Protein AF-A0A1Y3SHA6-F1 (afdb_monomer_lite)

Radius of gyration: 13.11 Å; chains: 1; bounding box: 30×28×35 Å

Structure (mmCIF, N/CA/C/O backbone):
data_AF-A0A1Y3SHA6-F1
#
_entry.id   AF-A0A1Y3SHA6-F1
#
loop_
_atom_site.group_PDB
_atom_site.id
_atom_site.type_symbol
_atom_site.label_atom_id
_atom_site.label_alt_id
_atom_site.label_comp_id
_atom_site.label_asym_id
_atom_site.label_entity_id
_atom_site.label_seq_id
_atom_site.pdbx_PDB_ins_code
_atom_site.Cartn_x
_atom_site.Cartn_y
_atom_site.Cartn_z
_atom_site.occupancy
_atom_site.B_iso_or_equiv
_atom_site.auth_seq_id
_atom_site.auth_comp_id
_atom_site.auth_asym_id
_atom_site.auth_atom_id
_atom_site.pdbx_PDB_model_num
ATOM 1 N N . MET A 1 1 ? -17.006 -0.748 8.705 1.00 83.50 1 MET A N 1
ATOM 2 C CA . MET A 1 1 ? -16.610 0.508 8.012 1.00 83.50 1 MET A CA 1
ATOM 3 C C . MET A 1 1 ? -15.116 0.503 7.734 1.00 83.50 1 MET A C 1
ATOM 5 O O . MET A 1 1 ? -14.750 0.751 6.595 1.00 83.50 1 MET A O 1
ATOM 9 N N . LEU A 1 2 ? -14.286 0.150 8.725 1.00 91.44 2 LEU A N 1
ATOM 10 C CA . LEU A 1 2 ? -12.867 -0.132 8.512 1.00 91.44 2 LEU A CA 1
ATOM 11 C C . LEU A 1 2 ? -12.647 -1.267 7.494 1.00 91.44 2 LEU A C 1
ATOM 13 O O . LEU A 1 2 ? -11.922 -1.054 6.536 1.00 91.44 2 LEU A O 1
ATOM 17 N N . ASP A 1 3 ? -13.351 -2.399 7.608 1.00 91.38 3 ASP A N 1
ATOM 18 C CA . ASP A 1 3 ? -13.186 -3.522 6.659 1.00 91.38 3 ASP A CA 1
ATOM 19 C C . ASP A 1 3 ? -13.441 -3.127 5.201 1.00 91.38 3 ASP A C 1
ATOM 21 O O . ASP A 1 3 ? -12.646 -3.437 4.326 1.00 91.38 3 ASP A O 1
ATOM 25 N N . ILE A 1 4 ? -1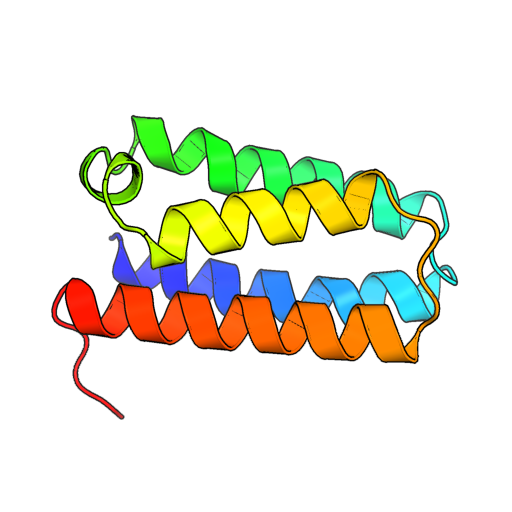4.497 -2.342 4.953 1.00 93.31 4 ILE A N 1
ATOM 26 C CA . ILE A 1 4 ? -14.823 -1.815 3.617 1.00 93.31 4 ILE A CA 1
ATOM 27 C C . ILE A 1 4 ? -13.680 -0.937 3.086 1.00 93.31 4 ILE A C 1
ATOM 29 O O . ILE A 1 4 ? -13.357 -0.979 1.901 1.00 93.31 4 ILE A O 1
ATOM 33 N N . PHE A 1 5 ? -13.064 -0.132 3.954 1.00 95.56 5 PHE A N 1
ATOM 34 C CA . PHE A 1 5 ? -11.907 0.679 3.587 1.00 95.56 5 PHE A CA 1
ATOM 35 C C . PHE A 1 5 ? -10.667 -0.184 3.302 1.00 95.56 5 PHE A C 1
ATOM 37 O O . PHE A 1 5 ? -9.943 0.093 2.347 1.00 95.56 5 PHE A O 1
ATOM 44 N N . LEU A 1 6 ? -10.439 -1.250 4.073 1.00 95.69 6 LEU A N 1
ATOM 45 C CA . LEU A 1 6 ? -9.335 -2.184 3.842 1.00 95.69 6 LEU A CA 1
ATOM 46 C C . LEU A 1 6 ? -9.526 -2.963 2.527 1.00 95.69 6 LEU A C 1
ATOM 48 O O . LEU A 1 6 ? -8.578 -3.084 1.752 1.00 95.69 6 LEU A O 1
ATOM 52 N N . ASP A 1 7 ? -10.751 -3.385 2.203 1.00 95.12 7 ASP A N 1
ATOM 53 C CA . ASP A 1 7 ? -11.081 -4.003 0.910 1.00 95.12 7 ASP A CA 1
ATOM 54 C C . ASP A 1 7 ? -10.859 -3.033 -0.261 1.00 95.12 7 ASP A C 1
ATOM 56 O O . ASP A 1 7 ? -10.291 -3.403 -1.295 1.00 95.12 7 ASP A O 1
ATOM 60 N N . TYR A 1 8 ? -11.242 -1.763 -0.086 1.00 96.62 8 TYR A N 1
ATOM 61 C CA . TYR A 1 8 ? -10.906 -0.703 -1.037 1.00 96.62 8 TYR A CA 1
ATOM 62 C C . TYR A 1 8 ? -9.388 -0.575 -1.224 1.00 96.62 8 TYR A C 1
ATOM 64 O O . TYR A 1 8 ? -8.922 -0.541 -2.366 1.00 96.62 8 TYR A O 1
ATOM 72 N N . LEU A 1 9 ? -8.609 -0.553 -0.137 1.00 96.75 9 LEU A N 1
ATOM 73 C CA . LEU A 1 9 ? -7.152 -0.434 -0.207 1.00 96.75 9 LEU A CA 1
ATOM 74 C C . LEU A 1 9 ? -6.496 -1.616 -0.926 1.00 96.75 9 LEU A C 1
ATOM 76 O O . LEU A 1 9 ? -5.504 -1.406 -1.625 1.00 96.75 9 LEU A O 1
ATOM 80 N N . ILE A 1 10 ? -7.037 -2.834 -0.824 1.00 96.62 10 ILE A N 1
ATOM 81 C CA . ILE A 1 10 ? -6.550 -3.985 -1.606 1.00 96.62 10 ILE A CA 1
ATOM 82 C C . ILE A 1 10 ? -6.729 -3.710 -3.104 1.00 96.62 10 ILE A C 1
ATOM 84 O O . ILE A 1 10 ? -5.769 -3.803 -3.876 1.00 96.62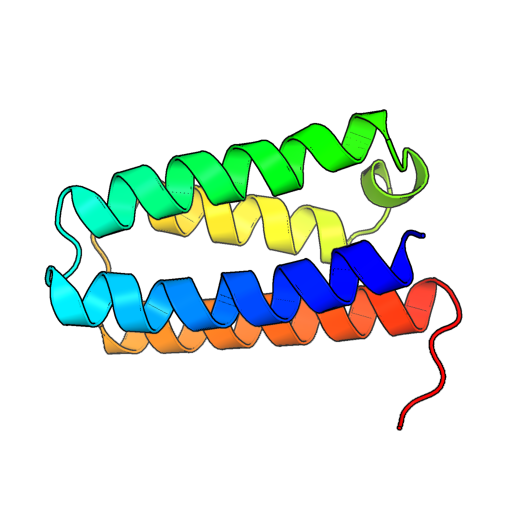 10 ILE A O 1
ATOM 88 N N . GLY A 1 11 ? -7.934 -3.306 -3.519 1.00 96.25 11 GLY A N 1
ATOM 89 C CA . GLY A 1 11 ? -8.219 -2.953 -4.913 1.00 96.25 11 GLY A CA 1
ATOM 90 C C . GLY A 1 11 ? -7.353 -1.793 -5.416 1.00 96.25 11 GLY A C 1
ATOM 91 O O . GLY A 1 11 ? -6.788 -1.853 -6.513 1.00 96.25 11 GLY A O 1
ATOM 92 N N . ALA A 1 12 ? -7.178 -0.765 -4.587 1.00 96.94 12 ALA A N 1
ATOM 93 C CA . ALA A 1 12 ? -6.309 0.364 -4.882 1.00 96.94 12 ALA A CA 1
ATOM 94 C C . ALA A 1 12 ? -4.833 -0.064 -4.997 1.00 96.94 12 ALA A C 1
ATOM 96 O O . ALA A 1 12 ? -4.107 0.394 -5.884 1.00 96.94 12 ALA A O 1
ATOM 97 N N . SER A 1 13 ? -4.382 -1.003 -4.170 1.00 96.81 13 SER A N 1
ATOM 98 C CA . SER A 1 13 ? -3.012 -1.515 -4.228 1.00 96.81 13 SER A CA 1
ATOM 99 C C . SER A 1 13 ? -2.745 -2.247 -5.543 1.00 96.81 13 SER A C 1
ATOM 101 O O . SER A 1 13 ? -1.737 -1.972 -6.190 1.00 96.81 13 SER A O 1
ATOM 103 N N . TYR A 1 14 ? -3.668 -3.083 -6.031 1.00 96.06 14 TYR A N 1
ATOM 104 C CA . TYR A 1 14 ? -3.528 -3.713 -7.354 1.00 96.06 14 TYR A CA 1
ATOM 105 C C . TYR A 1 14 ? -3.382 -2.695 -8.490 1.00 96.06 14 TYR A C 1
ATOM 107 O O . TYR A 1 14 ? -2.598 -2.901 -9.421 1.00 96.06 14 TYR A O 1
ATOM 115 N N . LYS A 1 15 ? -4.084 -1.563 -8.397 1.00 95.94 15 LYS A N 1
ATOM 116 C CA . LYS A 1 15 ? -4.023 -0.502 -9.406 1.00 95.94 15 LYS A CA 1
ATOM 117 C C . LYS A 1 15 ? -2.674 0.233 -9.446 1.00 95.94 15 LYS A C 1
ATOM 119 O O . LYS A 1 15 ? -2.370 0.862 -10.462 1.00 95.94 15 LYS A O 1
ATOM 124 N N . ILE A 1 16 ? -1.823 0.101 -8.420 1.00 95.12 16 ILE A N 1
ATOM 125 C CA . ILE A 1 16 ? -0.422 0.563 -8.471 1.00 95.12 16 ILE A CA 1
ATOM 126 C C . ILE A 1 16 ? 0.289 -0.093 -9.659 1.00 95.12 16 ILE A C 1
ATOM 128 O O . ILE A 1 16 ? 0.912 0.599 -10.464 1.00 95.12 16 ILE A O 1
ATOM 132 N N . LEU A 1 17 ? 0.144 -1.415 -9.801 1.00 92.94 17 LEU A N 1
ATOM 133 C CA . LEU A 1 17 ? 0.805 -2.179 -10.857 1.00 92.94 17 LEU A CA 1
ATOM 134 C C . LEU A 1 17 ? 0.303 -1.793 -12.237 1.00 92.94 17 LEU A C 1
ATOM 136 O O . LEU A 1 17 ? 1.103 -1.470 -13.111 1.00 92.94 17 LEU A O 1
ATOM 140 N N . THR A 1 18 ? -1.018 -1.764 -12.416 1.00 92.88 18 THR A N 1
ATOM 141 C CA . THR A 1 18 ? -1.606 -1.416 -13.714 1.00 92.88 18 THR A CA 1
ATOM 142 C C . THR A 1 18 ? -1.244 0.011 -14.122 1.00 92.88 18 THR A C 1
ATOM 144 O O . THR A 1 18 ? -0.986 0.270 -15.294 1.00 92.88 18 THR A O 1
ATOM 147 N N . SER A 1 19 ? -1.182 0.940 -13.160 1.00 92.56 19 SER A N 1
ATOM 148 C CA . SER A 1 19 ? -0.787 2.328 -13.428 1.00 92.56 19 SER A CA 1
ATOM 149 C C . SER A 1 19 ? 0.691 2.414 -13.806 1.00 92.56 19 SER A C 1
ATOM 151 O O . SER A 1 19 ? 1.021 3.060 -14.800 1.00 92.56 19 SER A O 1
ATOM 153 N N . TYR A 1 20 ? 1.566 1.702 -13.085 1.00 92.56 20 TYR A N 1
ATOM 154 C CA . TYR A 1 20 ? 2.990 1.629 -13.414 1.00 92.56 20 TYR A CA 1
ATOM 155 C C . TYR A 1 20 ? 3.203 1.061 -14.818 1.00 92.56 20 TYR A C 1
ATOM 157 O O . TYR A 1 20 ? 3.974 1.623 -15.583 1.00 92.56 20 TYR A O 1
ATOM 165 N N . GLU A 1 21 ? 2.524 -0.028 -15.179 1.00 90.81 21 GLU A N 1
ATOM 166 C CA . GLU A 1 21 ? 2.658 -0.674 -16.492 1.00 90.81 21 GLU A CA 1
ATOM 167 C C . GLU A 1 21 ? 2.148 0.206 -17.634 1.00 90.81 21 GLU A C 1
ATOM 169 O O . GLU A 1 21 ? 2.772 0.263 -18.691 1.00 90.81 21 GLU A O 1
ATOM 174 N N . SER A 1 22 ? 1.044 0.924 -17.411 1.00 90.75 22 SER A N 1
ATOM 175 C CA . SER A 1 22 ? 0.438 1.786 -18.431 1.00 90.75 22 SER A CA 1
ATOM 176 C C . SER A 1 22 ? 1.272 3.018 -18.786 1.00 90.75 22 SER A C 1
ATOM 178 O O . SER A 1 22 ? 1.156 3.528 -19.898 1.00 90.75 22 SER A O 1
ATOM 180 N N . ASP A 1 23 ? 2.094 3.494 -17.850 1.00 88.56 23 ASP A N 1
ATOM 181 C CA . ASP A 1 23 ? 2.839 4.753 -17.972 1.00 88.56 23 ASP A CA 1
ATOM 182 C C . ASP A 1 23 ? 4.348 4.570 -17.742 1.00 88.56 23 ASP A C 1
ATOM 184 O O . ASP A 1 23 ? 5.094 5.536 -17.630 1.00 88.56 23 ASP A O 1
ATOM 188 N N . ASN A 1 24 ? 4.803 3.318 -17.626 1.00 85.88 24 ASN A N 1
ATOM 189 C CA . ASN A 1 24 ? 6.171 2.925 -17.282 1.00 85.88 24 ASN A CA 1
ATOM 190 C C . ASN A 1 24 ? 6.753 3.695 -16.073 1.00 85.88 24 ASN A C 1
ATOM 192 O O . ASN A 1 24 ? 7.894 4.160 -16.103 1.00 85.88 24 ASN A O 1
ATOM 196 N N . GLY A 1 25 ? 5.945 3.866 -15.021 1.00 84.44 25 GLY A N 1
ATOM 197 C CA . GLY A 1 25 ? 6.304 4.665 -13.843 1.00 84.44 25 GLY A CA 1
ATOM 198 C C . GLY A 1 25 ? 6.365 6.179 -14.095 1.00 84.44 25 GLY A C 1
ATOM 199 O O . GLY A 1 25 ? 7.149 6.866 -13.444 1.00 84.44 25 GLY A O 1
ATOM 200 N N . GLY A 1 26 ? 5.598 6.684 -15.064 1.00 87.88 26 GLY A N 1
ATOM 201 C CA . GLY A 1 26 ? 5.475 8.102 -15.400 1.00 87.88 26 GLY A CA 1
ATOM 202 C C . GLY A 1 26 ? 4.525 8.895 -14.491 1.00 87.88 26 GLY A C 1
ATOM 203 O O . GLY A 1 26 ? 4.179 8.482 -13.384 1.00 87.88 26 GLY A O 1
ATOM 204 N N . GLU A 1 27 ? 4.107 10.070 -14.959 1.00 90.44 27 GLU A N 1
ATOM 205 C CA . GLU A 1 27 ? 3.305 11.043 -14.205 1.00 90.44 27 GLU A CA 1
ATOM 206 C C . GLU A 1 27 ? 1.981 10.468 -13.682 1.00 90.44 27 GLU A C 1
ATOM 208 O O . GLU A 1 27 ? 1.633 10.693 -12.525 1.00 90.44 27 GLU A O 1
ATOM 213 N N . LYS A 1 28 ? 1.268 9.658 -14.473 1.00 90.19 28 LYS A N 1
ATOM 214 C CA . LYS A 1 28 ? -0.020 9.078 -14.049 1.00 90.19 28 LYS A CA 1
ATOM 215 C C . LYS A 1 28 ? 0.151 8.107 -12.890 1.00 90.19 28 LYS A C 1
ATOM 217 O O . LYS A 1 28 ? -0.714 8.031 -12.018 1.00 90.19 28 LYS A O 1
ATOM 222 N N . TYR A 1 29 ? 1.251 7.359 -12.892 1.00 93.19 29 TYR A N 1
ATOM 223 C CA . TYR A 1 29 ? 1.609 6.484 -11.783 1.00 93.19 29 TYR A CA 1
ATOM 224 C C . TYR A 1 29 ? 1.884 7.302 -10.516 1.00 93.19 29 TYR A C 1
ATOM 226 O O . TYR A 1 29 ? 1.348 6.969 -9.460 1.00 93.19 29 TYR A O 1
ATOM 234 N N . PHE A 1 30 ? 2.633 8.402 -10.624 1.00 93.56 30 PHE A N 1
ATOM 235 C CA . PHE A 1 30 ? 2.904 9.275 -9.480 1.00 93.56 30 PHE A CA 1
ATOM 236 C C . PHE A 1 30 ? 1.642 9.952 -8.941 1.00 93.56 30 PHE A C 1
ATOM 238 O O . PHE A 1 30 ? 1.378 9.839 -7.748 1.00 93.56 30 PHE A O 1
ATOM 245 N N . SER A 1 31 ? 0.800 10.548 -9.792 1.00 94.00 31 SER A N 1
ATOM 246 C CA . SER A 1 31 ? -0.466 11.158 -9.347 1.00 94.00 31 SER A CA 1
ATOM 247 C C . SER A 1 31 ? -1.399 10.143 -8.678 1.00 94.00 31 SER A C 1
ATOM 249 O O . SER A 1 31 ? -2.131 10.465 -7.736 1.00 94.00 31 SER A O 1
ATOM 251 N N . TYR A 1 32 ? -1.374 8.892 -9.149 1.00 95.75 32 TYR A N 1
ATOM 252 C CA . TYR A 1 32 ? -2.110 7.813 -8.506 1.00 95.75 32 TYR A CA 1
ATOM 253 C C . TYR A 1 32 ? -1.566 7.502 -7.106 1.00 95.75 32 TYR A C 1
ATOM 255 O O . TYR A 1 32 ? -2.346 7.384 -6.160 1.00 95.75 32 TYR A O 1
ATOM 263 N N . LEU A 1 33 ? -0.243 7.406 -6.955 1.00 95.75 33 LEU A N 1
ATOM 264 C CA . LEU A 1 33 ? 0.378 7.179 -5.653 1.00 95.75 33 LEU A CA 1
ATOM 265 C C . LEU A 1 33 ? 0.167 8.337 -4.677 1.00 95.75 33 LEU A C 1
ATOM 267 O O . LEU A 1 33 ? -0.053 8.075 -3.501 1.00 95.75 33 LEU A O 1
ATOM 271 N N . GLU A 1 34 ? 0.185 9.588 -5.138 1.00 95.69 34 GLU A N 1
ATOM 272 C CA . GLU A 1 34 ? -0.117 10.758 -4.299 1.00 95.69 34 GLU A CA 1
ATOM 273 C C . GLU A 1 34 ? -1.539 10.684 -3.732 1.00 95.69 34 GLU A C 1
ATOM 275 O O . GLU A 1 34 ? -1.767 10.937 -2.543 1.00 95.69 34 GLU A O 1
ATOM 280 N N . SER A 1 35 ? -2.494 10.271 -4.572 1.00 96.38 35 SER A N 1
ATOM 281 C CA . SER A 1 35 ? -3.881 10.049 -4.155 1.00 96.38 35 SER A CA 1
ATOM 282 C C . SER A 1 35 ? -3.966 8.915 -3.130 1.00 96.38 35 SER A C 1
ATOM 284 O O . SER A 1 35 ? -4.551 9.088 -2.062 1.00 96.38 35 SER A O 1
ATOM 286 N N . LEU A 1 36 ? -3.312 7.780 -3.402 1.00 97.19 36 LEU A N 1
ATOM 287 C CA . LEU A 1 36 ? -3.294 6.635 -2.488 1.00 97.19 36 LEU A CA 1
ATOM 288 C C . LEU A 1 36 ? -2.603 6.961 -1.155 1.00 97.19 36 LEU A C 1
ATOM 290 O O . LEU A 1 36 ? -3.086 6.560 -0.100 1.00 97.19 36 LEU A O 1
ATOM 294 N N . SER A 1 37 ? -1.494 7.702 -1.179 1.00 97.00 37 SER A N 1
ATOM 295 C CA . SER A 1 37 ? -0.804 8.159 0.031 1.00 97.00 37 SER A CA 1
ATOM 296 C C . SER A 1 37 ? -1.716 9.058 0.863 1.00 97.00 37 SER A C 1
ATOM 298 O O . SER A 1 37 ? -1.828 8.875 2.075 1.00 97.00 37 SER A O 1
ATOM 300 N N . SER A 1 38 ? -2.447 9.968 0.212 1.00 96.88 38 SER A N 1
ATOM 301 C CA . SER A 1 38 ? -3.417 10.836 0.885 1.00 96.88 38 SER A CA 1
ATOM 302 C C . SER A 1 38 ? -4.530 10.040 1.568 1.00 96.88 38 SER A C 1
ATOM 304 O O . SER A 1 38 ? -4.855 10.334 2.719 1.00 96.88 38 SER A O 1
ATOM 306 N N . ASP A 1 39 ? -5.066 9.006 0.914 1.00 96.69 39 ASP A N 1
ATOM 307 C CA . ASP A 1 39 ? -6.071 8.112 1.505 1.00 96.69 39 ASP A CA 1
ATOM 308 C C . ASP A 1 39 ? -5.506 7.356 2.715 1.00 96.69 39 ASP A C 1
ATOM 310 O O . ASP A 1 39 ? -6.109 7.349 3.794 1.00 96.69 39 ASP A O 1
ATOM 314 N N . VAL A 1 40 ? -4.319 6.759 2.560 1.00 97.00 40 VAL A N 1
ATOM 315 C CA . VAL A 1 40 ? -3.668 5.968 3.612 1.00 97.00 40 VAL A CA 1
ATOM 316 C C . VAL A 1 40 ? -3.363 6.827 4.840 1.00 97.00 40 VAL A C 1
ATOM 318 O O . VAL A 1 40 ? -3.674 6.425 5.963 1.00 97.00 40 VAL A O 1
ATOM 321 N N . MET A 1 41 ? -2.809 8.024 4.640 1.00 96.06 41 MET A N 1
ATOM 322 C CA . MET A 1 41 ? -2.488 8.961 5.720 1.00 96.06 41 MET A CA 1
ATOM 323 C C . MET A 1 41 ? -3.747 9.604 6.317 1.00 96.06 41 MET A C 1
ATOM 325 O O . MET A 1 41 ? -3.821 9.834 7.526 1.00 96.06 41 MET A O 1
ATOM 329 N N . GLY A 1 42 ? -4.753 9.894 5.490 1.00 95.25 42 GLY A N 1
ATOM 330 C CA . GLY A 1 42 ? -6.024 10.484 5.910 1.00 95.25 42 GLY A CA 1
ATOM 331 C C . GLY A 1 42 ? -6.832 9.556 6.813 1.00 95.25 42 GLY A C 1
ATOM 332 O O . GLY A 1 42 ? -7.440 10.014 7.785 1.00 95.25 42 GLY A O 1
ATOM 333 N N . ALA A 1 43 ? -6.767 8.249 6.563 1.00 95.75 43 ALA A N 1
ATOM 334 C CA . ALA A 1 43 ? -7.431 7.237 7.374 1.00 95.75 43 ALA A CA 1
ATOM 335 C C . ALA A 1 43 ? -6.989 7.235 8.844 1.00 95.75 43 ALA A C 1
ATOM 337 O O . ALA A 1 43 ? -7.788 6.852 9.688 1.00 95.75 43 ALA A O 1
ATOM 338 N N . PHE A 1 44 ? -5.809 7.760 9.196 1.00 94.75 44 PHE A N 1
ATOM 339 C CA . PHE A 1 44 ? -5.427 7.955 10.601 1.00 94.75 44 PHE A CA 1
ATOM 340 C C . PHE A 1 44 ? -6.360 8.887 11.375 1.00 94.75 44 PHE A C 1
ATOM 342 O O . PHE A 1 44 ? -6.473 8.764 12.594 1.00 94.75 44 PHE A O 1
ATOM 349 N N . LYS A 1 45 ? -7.014 9.834 10.696 1.00 94.88 45 LYS A N 1
ATOM 350 C CA . LYS A 1 45 ? -7.993 10.731 11.325 1.00 94.88 45 LYS A CA 1
ATOM 351 C C . LYS A 1 45 ? -9.347 10.049 11.499 1.00 94.88 45 LYS A C 1
ATOM 353 O O . LYS A 1 45 ? -10.028 10.304 12.486 1.00 94.88 45 LYS A O 1
ATOM 358 N N . THR A 1 46 ? -9.726 9.199 10.547 1.00 95.56 46 THR A N 1
ATOM 359 C CA . THR A 1 46 ? -11.019 8.499 10.537 1.00 95.56 46 THR A CA 1
ATOM 360 C C . THR A 1 46 ? -11.002 7.245 11.414 1.00 95.56 46 THR A C 1
ATOM 362 O O . THR A 1 46 ? -11.991 6.950 12.079 1.00 95.56 46 THR A O 1
ATOM 365 N N . PHE A 1 47 ? -9.873 6.537 11.455 1.00 95.06 47 PHE A N 1
ATOM 366 C CA . PHE A 1 47 ? -9.646 5.304 12.207 1.00 95.06 47 PHE A CA 1
ATOM 367 C C . PHE A 1 47 ? -8.363 5.447 13.050 1.00 95.06 47 PHE A C 1
ATOM 369 O O . PHE A 1 47 ? -7.294 4.982 12.646 1.00 95.06 47 PHE A O 1
ATOM 376 N N . PRO A 1 48 ? -8.434 6.117 14.216 1.00 94.31 48 PRO A N 1
ATOM 377 C CA . PRO A 1 48 ? -7.258 6.398 15.043 1.00 94.31 48 PRO A CA 1
ATOM 378 C C . PRO A 1 48 ? -6.468 5.156 15.464 1.00 94.31 48 PRO A C 1
ATOM 380 O O . PRO A 1 48 ? -5.248 5.231 15.581 1.00 94.31 48 PRO A O 1
ATOM 383 N N . ASP A 1 49 ? -7.130 4.006 15.615 1.00 92.38 49 ASP A N 1
ATOM 384 C CA . ASP A 1 49 ? -6.486 2.738 15.987 1.00 92.38 49 ASP A CA 1
ATOM 385 C C . ASP A 1 49 ? -5.442 2.271 14.957 1.00 92.38 49 ASP A C 1
ATOM 387 O O . ASP A 1 49 ? -4.502 1.550 15.291 1.00 92.38 49 ASP A O 1
ATOM 391 N N . LEU A 1 50 ? -5.539 2.729 13.704 1.00 95.25 50 LEU A N 1
ATOM 392 C CA . LEU A 1 50 ? -4.539 2.437 12.677 1.00 95.25 50 LEU A CA 1
ATOM 393 C C . LEU A 1 50 ? -3.196 3.130 12.946 1.00 95.25 50 LEU A C 1
ATOM 395 O O . LEU A 1 50 ? -2.167 2.654 12.471 1.00 95.25 50 LEU A O 1
ATOM 399 N N . GLN A 1 51 ? -3.171 4.221 13.723 1.00 94.75 51 GLN A N 1
ATOM 400 C CA . GLN A 1 51 ? -1.937 4.958 14.034 1.00 94.75 51 GLN A CA 1
ATOM 401 C C . GLN A 1 51 ? -0.955 4.149 14.886 1.00 94.75 51 GLN A C 1
ATOM 403 O O . GLN A 1 51 ? 0.245 4.411 14.847 1.00 94.75 51 GLN A O 1
ATOM 408 N N . SER A 1 52 ? -1.452 3.190 15.668 1.00 94.69 52 SER A N 1
ATOM 409 C CA . SER A 1 52 ? -0.636 2.299 16.498 1.00 94.69 52 SER A CA 1
ATOM 410 C C . SER A 1 52 ? -0.475 0.905 15.884 1.00 94.69 52 SER A C 1
ATOM 412 O O . SER A 1 52 ? 0.319 0.105 16.386 1.00 94.69 52 SER A O 1
ATOM 414 N N . ASN A 1 53 ? -1.171 0.605 14.781 1.00 96.50 53 ASN A N 1
ATOM 415 C CA . ASN A 1 53 ? -1.048 -0.675 14.098 1.00 96.50 53 ASN A CA 1
ATOM 416 C C . ASN A 1 53 ? 0.225 -0.717 13.230 1.00 96.50 53 ASN A C 1
ATOM 418 O O . ASN A 1 53 ? 0.370 0.007 12.243 1.00 96.50 53 ASN A O 1
ATOM 422 N N . LYS A 1 54 ? 1.150 -1.618 13.576 1.00 97.00 54 LYS A N 1
ATOM 423 C CA . LYS A 1 54 ? 2.447 -1.772 12.893 1.00 97.00 54 LYS A CA 1
ATOM 424 C C . LYS A 1 54 ? 2.323 -2.114 11.400 1.00 97.00 54 LYS A C 1
ATOM 426 O O . LYS A 1 54 ? 3.144 -1.647 10.612 1.00 97.00 54 LYS A O 1
ATOM 431 N N . HIS A 1 55 ? 1.318 -2.904 11.018 1.00 97.88 55 HIS A N 1
ATOM 432 C CA . HIS A 1 55 ? 1.083 -3.311 9.632 1.00 97.88 55 HIS A CA 1
ATOM 433 C C . HIS A 1 55 ? 0.586 -2.117 8.815 1.00 97.88 55 HIS A C 1
ATOM 435 O O . HIS A 1 55 ? 1.104 -1.830 7.735 1.00 97.88 55 HIS A O 1
ATOM 441 N N . TYR A 1 56 ? -0.312 -1.318 9.391 1.00 97.81 56 TYR A N 1
ATOM 442 C CA . TYR A 1 56 ? -0.799 -0.103 8.749 1.00 97.81 56 TYR A CA 1
ATOM 443 C C . TYR A 1 56 ? 0.275 0.985 8.601 1.00 97.81 56 TYR A C 1
ATOM 445 O O . TYR A 1 56 ? 0.413 1.591 7.536 1.00 97.81 56 TYR A O 1
ATOM 453 N N . ILE A 1 57 ? 1.120 1.179 9.617 1.00 97.81 57 ILE A N 1
ATOM 454 C CA . ILE A 1 57 ? 2.295 2.061 9.509 1.00 97.81 57 ILE A CA 1
ATOM 455 C C . ILE A 1 57 ? 3.223 1.591 8.378 1.00 97.81 57 ILE A C 1
ATOM 457 O O . ILE A 1 57 ? 3.742 2.404 7.609 1.00 97.81 57 ILE A O 1
ATOM 461 N N . LYS A 1 58 ? 3.430 0.275 8.246 1.00 98.31 58 LYS A N 1
ATOM 462 C CA . LYS A 1 58 ? 4.253 -0.289 7.174 1.00 98.31 58 LYS A CA 1
ATOM 463 C C . LYS A 1 58 ? 3.646 -0.036 5.790 1.00 98.31 58 LYS A C 1
ATOM 465 O O . LYS A 1 58 ? 4.397 0.330 4.889 1.00 98.31 58 LYS A O 1
ATOM 470 N N . ILE A 1 59 ? 2.325 -0.140 5.630 1.00 98.12 59 ILE A N 1
ATOM 471 C CA . ILE A 1 59 ? 1.623 0.223 4.385 1.00 98.12 59 ILE A CA 1
ATOM 472 C C . ILE A 1 59 ? 1.919 1.676 4.002 1.00 98.12 59 ILE A C 1
ATOM 474 O O . ILE A 1 59 ? 2.367 1.928 2.883 1.00 98.12 59 ILE A O 1
ATOM 478 N N . ALA A 1 60 ? 1.748 2.619 4.934 1.00 97.25 60 ALA A N 1
ATOM 479 C CA . ALA A 1 60 ? 2.028 4.036 4.691 1.00 97.25 60 ALA A CA 1
ATOM 480 C C . ALA A 1 60 ? 3.480 4.268 4.239 1.00 97.25 60 ALA A C 1
ATOM 482 O O . ALA A 1 60 ? 3.733 4.969 3.258 1.00 97.25 60 ALA A O 1
ATOM 483 N N . ASN A 1 61 ? 4.436 3.614 4.900 1.00 97.00 61 ASN A N 1
ATOM 484 C CA . ASN A 1 61 ? 5.848 3.705 4.533 1.00 97.00 61 ASN A CA 1
ATOM 485 C C . ASN A 1 61 ? 6.140 3.123 3.144 1.00 97.00 61 ASN A C 1
ATOM 487 O O . ASN A 1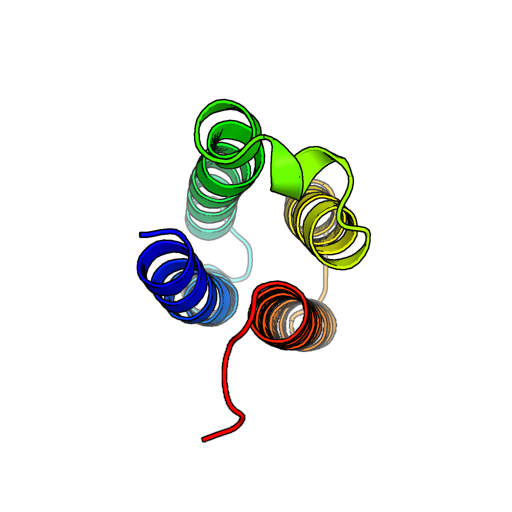 61 ? 6.922 3.706 2.395 1.00 97.00 61 ASN A O 1
ATOM 491 N N . LEU A 1 62 ? 5.526 1.993 2.783 1.00 97.50 62 LEU A N 1
ATOM 492 C CA . LEU A 1 62 ? 5.706 1.371 1.469 1.00 97.50 62 LEU A CA 1
ATOM 493 C C . LEU A 1 62 ? 5.124 2.239 0.349 1.00 97.50 62 LEU A C 1
ATOM 495 O O . LEU A 1 62 ? 5.786 2.423 -0.672 1.00 97.50 62 LEU A O 1
ATOM 499 N N . VAL A 1 63 ? 3.931 2.808 0.546 1.00 96.56 63 VAL A N 1
ATOM 500 C CA . VAL A 1 63 ? 3.317 3.732 -0.422 1.00 96.56 63 VAL A CA 1
ATOM 501 C C . VAL A 1 63 ? 4.188 4.976 -0.605 1.00 96.56 63 VAL A C 1
ATOM 503 O O . VAL A 1 63 ? 4.484 5.345 -1.739 1.00 96.56 63 VAL A O 1
ATOM 506 N N . ASN A 1 64 ? 4.686 5.568 0.484 1.00 93.88 64 ASN A N 1
ATOM 507 C CA . ASN A 1 64 ? 5.598 6.713 0.403 1.00 93.88 64 ASN A CA 1
ATOM 508 C C . ASN A 1 64 ? 6.921 6.352 -0.288 1.00 93.88 64 ASN A C 1
ATOM 510 O O . ASN A 1 64 ? 7.395 7.089 -1.148 1.00 93.88 64 ASN A O 1
ATOM 514 N N . TYR A 1 65 ? 7.478 5.172 -0.008 1.00 94.56 65 TYR A N 1
ATOM 515 C CA . TYR A 1 65 ? 8.682 4.699 -0.690 1.00 94.56 65 TYR A CA 1
ATOM 516 C C . TYR A 1 65 ? 8.487 4.552 -2.207 1.00 94.56 65 TYR A C 1
ATOM 518 O O . TYR A 1 65 ? 9.406 4.830 -2.977 1.00 94.56 65 TYR A O 1
ATOM 526 N N . LEU A 1 66 ? 7.300 4.127 -2.651 1.00 93.75 66 LEU A N 1
ATOM 527 C CA . LEU A 1 66 ? 6.967 4.026 -4.074 1.00 93.75 66 LEU A CA 1
ATOM 528 C C . LEU A 1 66 ? 6.889 5.396 -4.775 1.00 93.75 66 LEU A C 1
ATOM 530 O O . LEU A 1 66 ? 7.101 5.434 -5.988 1.00 93.75 66 LEU A O 1
ATOM 534 N N . MET A 1 67 ? 6.611 6.484 -4.042 1.00 88.88 67 MET A N 1
ATOM 535 C CA . MET A 1 67 ? 6.581 7.857 -4.575 1.00 88.88 67 MET A CA 1
ATOM 536 C C . MET A 1 67 ? 7.979 8.455 -4.756 1.00 88.88 67 MET A C 1
ATOM 538 O O . MET A 1 67 ? 8.226 9.154 -5.734 1.00 88.88 67 MET A O 1
ATOM 542 N N . ASP A 1 68 ? 8.911 8.156 -3.853 1.00 81.62 68 ASP A N 1
ATOM 543 C CA . ASP A 1 68 ? 10.238 8.788 -3.869 1.00 81.62 68 ASP A CA 1
ATOM 544 C C . ASP A 1 68 ? 11.272 8.009 -4.699 1.00 81.62 68 ASP A C 1
ATOM 546 O O . ASP A 1 68 ? 12.327 8.532 -5.075 1.00 81.62 68 ASP A O 1
ATOM 550 N N . ALA A 1 69 ? 11.011 6.730 -4.978 1.00 75.94 69 ALA A N 1
ATOM 551 C CA . ALA A 1 69 ? 11.994 5.841 -5.579 1.00 75.94 69 ALA A CA 1
ATOM 552 C C . ALA A 1 69 ? 11.775 5.631 -7.084 1.00 75.94 69 ALA A C 1
ATOM 554 O O . ALA A 1 69 ? 10.735 5.155 -7.537 1.00 75.94 69 ALA A O 1
ATOM 555 N N . LYS A 1 70 ? 12.846 5.814 -7.868 1.00 80.81 70 LYS A N 1
ATOM 556 C CA . LYS A 1 70 ? 12.946 5.189 -9.194 1.00 80.81 70 LYS A CA 1
ATOM 557 C C . LYS A 1 70 ? 13.112 3.684 -9.013 1.00 80.81 70 LYS A C 1
ATOM 559 O O . LYS A 1 70 ? 14.197 3.196 -8.695 1.00 80.81 70 LYS A O 1
ATOM 564 N N . ILE A 1 71 ? 12.024 2.947 -9.190 1.00 85.69 71 ILE A N 1
ATOM 565 C CA . ILE A 1 71 ? 11.993 1.491 -9.038 1.00 85.69 71 ILE A CA 1
ATOM 566 C C . ILE A 1 71 ? 11.865 0.805 -10.392 1.00 85.69 71 ILE A C 1
ATOM 568 O O . ILE A 1 71 ? 11.196 1.299 -11.293 1.00 85.69 71 ILE A O 1
ATOM 572 N N . ALA A 1 72 ? 12.480 -0.369 -10.513 1.00 88.44 72 ALA A N 1
ATOM 573 C CA . ALA A 1 72 ? 12.220 -1.279 -11.619 1.00 88.44 72 ALA A CA 1
ATOM 574 C C . ALA A 1 72 ? 10.858 -1.971 -11.442 1.00 88.44 72 ALA A C 1
ATOM 576 O O . ALA A 1 72 ? 10.435 -2.227 -10.309 1.00 88.44 72 ALA A O 1
ATOM 577 N N . HIS A 1 73 ? 10.225 -2.356 -12.553 1.00 88.50 73 HIS A N 1
ATOM 578 C CA . HIS A 1 73 ? 8.913 -3.021 -12.582 1.00 88.50 73 HIS A CA 1
ATOM 579 C C . HIS A 1 73 ? 8.810 -4.214 -11.618 1.00 88.50 73 HIS A C 1
ATOM 581 O O . HIS A 1 73 ? 7.882 -4.282 -10.814 1.00 88.50 73 HIS A O 1
ATOM 587 N N . PHE A 1 74 ? 9.814 -5.102 -11.598 1.00 91.44 74 PHE A N 1
ATOM 588 C CA . PHE A 1 74 ? 9.819 -6.263 -10.696 1.00 91.44 74 PHE A CA 1
ATOM 589 C C . PHE A 1 74 ? 9.739 -5.860 -9.213 1.00 91.44 74 PHE A C 1
ATOM 591 O O . PHE A 1 74 ? 9.120 -6.551 -8.402 1.00 91.44 74 PHE A O 1
ATOM 598 N N . LYS A 1 75 ? 10.367 -4.734 -8.852 1.00 93.31 75 LYS A N 1
ATOM 599 C CA . LYS A 1 75 ? 10.384 -4.217 -7.484 1.00 93.31 75 LYS A CA 1
ATOM 600 C C . LYS A 1 75 ? 9.056 -3.544 -7.149 1.00 93.31 75 LYS A C 1
ATOM 602 O O . LYS A 1 75 ? 8.565 -3.774 -6.051 1.00 93.31 75 LYS A O 1
ATOM 607 N N . CYS A 1 76 ? 8.464 -2.803 -8.091 1.00 93.75 76 CYS A N 1
ATOM 608 C CA . CYS A 1 76 ? 7.100 -2.275 -7.968 1.00 93.75 76 CYS A CA 1
ATOM 609 C C . CYS A 1 76 ? 6.119 -3.410 -7.656 1.00 93.75 76 CYS A C 1
ATOM 611 O O . CYS A 1 76 ? 5.475 -3.393 -6.613 1.00 93.75 76 CYS A O 1
ATOM 613 N N . ARG A 1 77 ? 6.135 -4.475 -8.469 1.00 95.19 77 ARG A N 1
ATOM 614 C CA . ARG A 1 77 ? 5.302 -5.668 -8.268 1.00 95.19 77 ARG A CA 1
ATOM 615 C C . ARG A 1 77 ? 5.463 -6.276 -6.886 1.00 95.19 77 ARG A C 1
ATOM 617 O O . ARG A 1 77 ? 4.469 -6.533 -6.213 1.00 95.19 77 ARG A O 1
ATOM 624 N N . ARG A 1 78 ? 6.705 -6.499 -6.454 1.00 96.38 78 ARG A N 1
ATOM 625 C CA . ARG A 1 78 ? 6.979 -7.071 -5.133 1.00 96.38 78 ARG A CA 1
ATOM 626 C C . ARG A 1 78 ? 6.410 -6.203 -4.010 1.00 96.38 78 ARG A C 1
ATOM 628 O O . ARG A 1 78 ? 5.767 -6.736 -3.117 1.00 96.38 78 ARG A O 1
ATOM 635 N N . LEU A 1 79 ? 6.636 -4.892 -4.073 1.00 96.50 79 LEU A N 1
ATOM 636 C CA . LEU A 1 79 ? 6.166 -3.949 -3.056 1.00 96.50 79 LEU A CA 1
ATOM 637 C C . LEU A 1 79 ? 4.637 -3.837 -3.046 1.00 96.50 79 LEU A C 1
ATOM 639 O O . LEU A 1 79 ? 4.054 -3.776 -1.973 1.00 96.50 79 LEU A O 1
ATOM 643 N N . THR A 1 80 ? 3.976 -3.887 -4.205 1.00 96.81 80 THR A N 1
ATOM 644 C CA . THR A 1 80 ? 2.508 -3.923 -4.280 1.00 96.81 80 THR A CA 1
ATOM 645 C C . THR A 1 80 ? 1.928 -5.142 -3.567 1.00 96.81 80 THR A C 1
ATOM 647 O O . THR A 1 80 ? 0.998 -5.002 -2.778 1.00 96.81 80 THR A O 1
ATOM 650 N N . PHE A 1 81 ? 2.483 -6.335 -3.799 1.00 98.00 81 PHE A N 1
ATOM 651 C CA . PHE A 1 81 ? 2.021 -7.535 -3.095 1.00 98.00 81 PHE A CA 1
ATOM 652 C C . PHE A 1 81 ? 2.352 -7.507 -1.604 1.00 98.00 81 PHE A C 1
ATOM 654 O O . PHE A 1 81 ? 1.570 -8.011 -0.805 1.00 98.00 81 PHE A O 1
ATOM 661 N N . GLU A 1 82 ? 3.473 -6.895 -1.223 1.00 98.12 82 GLU A N 1
ATOM 662 C CA . GLU A 1 82 ? 3.797 -6.672 0.184 1.00 98.12 82 GLU A CA 1
ATOM 663 C C . GLU A 1 82 ? 2.763 -5.759 0.853 1.00 98.12 82 GLU A C 1
ATOM 665 O O . GLU A 1 82 ? 2.265 -6.109 1.915 1.00 98.12 82 GLU A O 1
ATOM 670 N N . ILE A 1 83 ? 2.362 -4.655 0.210 1.00 98.38 83 ILE A N 1
ATOM 671 C CA . ILE A 1 83 ? 1.289 -3.779 0.710 1.00 98.38 83 ILE A CA 1
ATOM 672 C C . ILE A 1 83 ? -0.008 -4.572 0.920 1.00 98.38 83 ILE A C 1
ATOM 674 O O . ILE A 1 83 ? -0.604 -4.482 1.988 1.00 98.38 83 ILE A O 1
ATOM 678 N N . ILE A 1 84 ? -0.426 -5.375 -0.063 1.00 98.06 84 ILE A N 1
ATOM 679 C CA . ILE A 1 84 ? -1.650 -6.189 0.034 1.00 98.06 84 ILE A CA 1
ATOM 680 C C . ILE A 1 84 ? -1.567 -7.168 1.209 1.00 98.06 84 ILE A C 1
ATOM 682 O O . ILE A 1 84 ? -2.510 -7.265 1.988 1.00 98.06 84 ILE A O 1
ATOM 686 N N . ALA A 1 85 ? -0.433 -7.853 1.369 1.00 98.00 85 ALA A N 1
ATOM 687 C CA . ALA A 1 85 ? -0.234 -8.781 2.477 1.00 98.00 85 ALA A CA 1
ATOM 688 C C . ALA A 1 85 ? -0.334 -8.080 3.841 1.00 98.00 85 ALA A C 1
ATOM 690 O O . ALA A 1 85 ? -0.950 -8.613 4.759 1.00 98.00 85 ALA A O 1
ATOM 691 N N . GLU A 1 86 ? 0.220 -6.873 3.975 1.00 98.19 86 GLU A N 1
ATOM 692 C CA . GLU A 1 86 ? 0.074 -6.083 5.200 1.00 98.19 86 GLU A CA 1
ATOM 693 C C . GLU A 1 86 ? -1.382 -5.655 5.437 1.00 98.19 86 GLU A C 1
ATOM 695 O O . GLU A 1 86 ? -1.816 -5.640 6.585 1.00 98.19 86 GLU A O 1
ATOM 700 N N . ILE A 1 87 ? -2.161 -5.355 4.388 1.00 97.25 87 ILE A N 1
ATOM 701 C CA . ILE A 1 87 ? -3.584 -4.997 4.540 1.00 97.25 87 ILE A CA 1
ATOM 702 C C . ILE A 1 87 ? -4.381 -6.182 5.094 1.00 97.25 87 ILE A C 1
ATOM 704 O O . ILE A 1 87 ? -5.188 -5.997 6.004 1.00 97.25 87 ILE A O 1
ATOM 708 N N . GLU A 1 88 ? -4.128 -7.397 4.609 1.00 96.25 88 GLU A N 1
ATOM 709 C CA . GLU A 1 88 ? -4.770 -8.608 5.140 1.00 96.25 88 GLU A CA 1
ATOM 710 C C . GLU A 1 88 ? -4.403 -8.854 6.613 1.00 96.25 88 GLU A C 1
ATOM 712 O O . GLU A 1 88 ? -5.252 -9.249 7.411 1.00 96.25 88 GLU A O 1
ATOM 717 N N . LEU A 1 89 ? -3.162 -8.551 7.012 1.00 96.44 89 LEU A N 1
ATOM 718 C CA . LEU A 1 89 ? -2.749 -8.621 8.419 1.00 96.44 89 LEU A CA 1
AT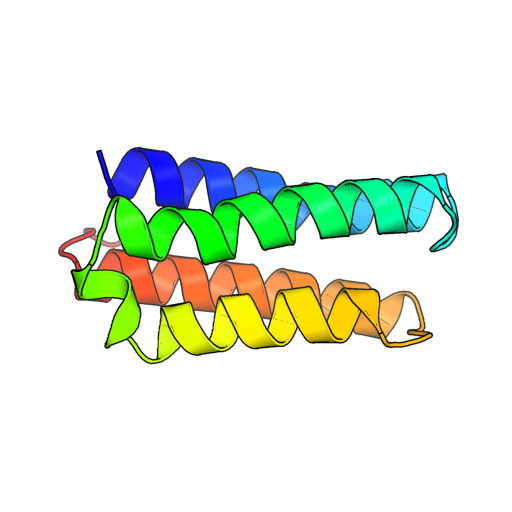OM 719 C C . LEU A 1 89 ? -3.460 -7.569 9.282 1.00 96.44 89 LEU A C 1
ATOM 721 O O . LEU A 1 89 ? -3.860 -7.878 10.402 1.00 96.44 89 LEU A O 1
ATOM 725 N N . VAL A 1 90 ? -3.687 -6.357 8.761 1.00 96.00 90 VAL A N 1
ATOM 726 C CA . VAL 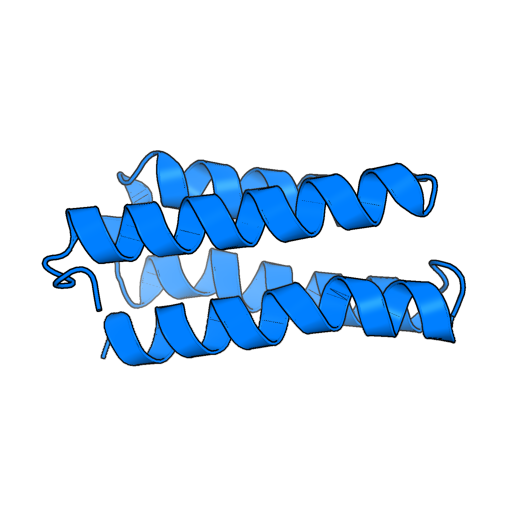A 1 90 ? -4.532 -5.361 9.443 1.00 96.00 90 VAL A CA 1
ATOM 727 C C . VAL A 1 90 ? -5.955 -5.899 9.597 1.00 96.00 90 VAL A C 1
ATOM 729 O O . VAL A 1 90 ? -6.511 -5.821 10.687 1.00 96.00 90 VAL A O 1
ATOM 732 N N . LYS A 1 91 ? -6.549 -6.483 8.548 1.00 94.12 91 LYS A N 1
ATOM 733 C CA . LYS A 1 91 ? -7.895 -7.078 8.647 1.00 94.12 91 LYS A CA 1
ATOM 734 C C . LYS A 1 91 ? -7.947 -8.136 9.748 1.00 94.12 91 LYS A C 1
ATOM 736 O O . LYS A 1 91 ? -8.856 -8.098 10.572 1.00 94.12 91 LYS A O 1
ATOM 741 N N . PHE A 1 92 ? -6.949 -9.015 9.813 1.00 91.69 92 PHE A N 1
ATOM 742 C CA . PHE A 1 92 ? -6.845 -10.027 10.864 1.00 91.69 92 PHE A CA 1
ATOM 743 C C . PHE A 1 92 ? -6.775 -9.410 12.272 1.00 91.69 92 PHE A C 1
ATOM 745 O O . PHE A 1 92 ? -7.532 -9.810 13.157 1.00 91.69 92 PHE A O 1
ATOM 752 N N . ASP A 1 93 ? -5.927 -8.397 12.474 1.00 91.94 93 ASP A N 1
ATOM 753 C CA . ASP A 1 93 ? -5.777 -7.716 13.769 1.00 91.94 93 ASP A CA 1
ATOM 754 C C . ASP A 1 93 ? -7.081 -7.059 14.261 1.00 91.94 93 ASP A C 1
ATOM 756 O O . ASP A 1 93 ? -7.305 -6.956 15.468 1.00 91.94 93 ASP A O 1
ATOM 760 N N . PHE A 1 94 ? -7.943 -6.617 13.339 1.00 88.06 94 PHE A N 1
ATOM 761 C CA . PHE A 1 94 ? -9.204 -5.930 13.640 1.00 88.06 94 PHE A CA 1
ATOM 762 C C . PHE A 1 94 ? -10.451 -6.830 13.539 1.00 88.06 94 PHE A C 1
ATOM 764 O O . PHE A 1 94 ? -11.573 -6.322 13.563 1.00 88.06 94 PHE A O 1
ATOM 771 N N . GLY A 1 95 ? -10.273 -8.157 13.518 1.00 74.69 95 GLY A N 1
ATOM 772 C CA . GLY A 1 95 ? -11.368 -9.130 13.634 1.00 74.69 95 GLY A CA 1
ATOM 773 C C . GLY A 1 95 ? -11.901 -9.686 12.310 1.00 74.69 95 GLY A C 1
ATOM 774 O O . GLY A 1 95 ? -13.013 -10.208 12.282 1.00 74.69 95 GLY A O 1
ATOM 775 N N . GLY A 1 9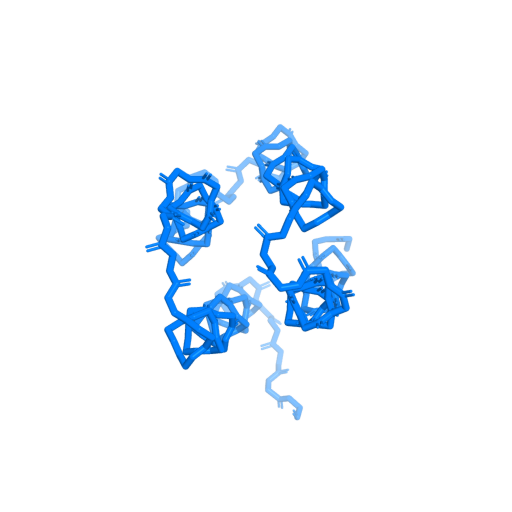6 ? -11.134 -9.584 11.224 1.00 68.00 96 GLY A N 1
ATOM 776 C CA . GLY A 1 96 ? -11.445 -10.229 9.951 1.00 68.00 96 GLY A CA 1
ATOM 777 C C . GLY A 1 96 ? -11.205 -11.739 10.006 1.00 68.00 96 GLY A C 1
ATOM 778 O O . GLY A 1 96 ? -10.065 -12.182 10.152 1.00 68.00 96 GLY A O 1
ATOM 779 N N . ASP A 1 97 ? -12.273 -12.527 9.859 1.00 51.91 97 ASP A N 1
ATOM 780 C CA . ASP A 1 97 ? -12.179 -13.972 9.641 1.00 51.91 97 ASP A CA 1
ATOM 781 C C . ASP A 1 97 ? -11.489 -14.251 8.292 1.00 51.91 97 ASP A C 1
ATOM 783 O O . ASP A 1 97 ? -11.837 -13.665 7.265 1.00 51.91 97 ASP A O 1
ATOM 787 N N . LEU A 1 98 ? -10.496 -15.149 8.291 1.00 50.75 98 LEU A N 1
ATOM 788 C CA . LEU A 1 98 ? -9.872 -15.673 7.072 1.00 50.75 98 LEU A CA 1
ATOM 789 C C . LEU A 1 98 ? -10.955 -16.355 6.218 1.00 50.75 98 LEU A C 1
ATOM 791 O O . LEU A 1 98 ? -11.478 -17.400 6.612 1.00 50.75 98 LEU A O 1
ATOM 795 N N . HIS A 1 99 ? -11.275 -15.774 5.061 1.00 42.66 99 HIS A N 1
ATOM 796 C CA . HIS A 1 99 ? -12.107 -16.398 4.031 1.00 42.66 99 HIS A CA 1
ATOM 797 C C . HIS A 1 99 ? -11.255 -16.933 2.883 1.00 42.66 99 HIS A C 1
ATOM 799 O O . HIS A 1 99 ? -10.392 -16.180 2.380 1.00 42.66 99 HIS A O 1
#

Sequence (99 aa):
MLDIFLDYLIGASYKILTSYESDNGGEKYFSYLESLSSDVMGAFKTFPDLQSNKHYIKIANLVNYLMDAKIAHFKCRRLTFEIIAEIELVKFDFGGDLH

pLDDT: mean 92.09, std 9.35, range [42.66, 98.38]

Foldseek 3Di:
DVVVLLVVLLVLLVVLLVQCVVAVLDDSSLVSLVVSLCSLVVVCVVPVVLVPDPLSVVLNVLSVCSNPDPDDSVVSVVSSVSSNVSSVVVCVVVPNDDD

Secondary structure (DSSP, 8-state):
-HHHHHHHHHHHHHHHHHHHHHHTT-HHHHHHHHHHHHHHHHHHHH-GGGGT-HHHHHHHHHHHHHHH----HHHHHHHHHHHHHHHHHHHHHTT----